Protein AF-A0A6B3CJ50-F1 (afdb_monomer_lite)

Secondary structure (DSSP, 8-state):
-HHHHIIIII-----SHHHHHHHH--TTEEEEE-TTT--EEEEE--TTTTT--PPP----------TTHHHHHHHHHHHHHHHHT-SSGGGS-GGGHHHHHHHTTT-HHHHHHHHHHHHHHHHHHHHHHHHHHT-

pLDDT: mean 89.2, std 13.9, range [42.09, 98.56]

Radius of gyration: 17.47 Å; chains: 1; bounding box: 35×37×43 Å

Structure (mmCIF, N/CA/C/O backbone):
data_AF-A0A6B3CJ50-F1
#
_entry.id   AF-A0A6B3CJ50-F1
#
loop_
_atom_site.group_PDB
_atom_site.id
_atom_site.type_symbol
_atom_site.label_atom_id
_atom_site.label_alt_id
_atom_site.label_comp_id
_atom_site.label_asym_id
_atom_site.label_entity_id
_atom_site.label_seq_id
_atom_site.pdbx_PDB_ins_code
_atom_site.Cartn_x
_atom_site.Cartn_y
_atom_site.Cartn_z
_atom_site.occupancy
_atom_site.B_iso_or_equiv
_atom_site.auth_seq_id
_atom_site.auth_comp_id
_atom_site.auth_asym_id
_atom_site.auth_atom_id
_atom_site.pdbx_PDB_model_num
ATOM 1 N N . LEU A 1 1 ? -3.640 19.495 0.919 1.00 60.28 1 LEU A N 1
ATOM 2 C CA . LEU A 1 1 ? -2.731 20.599 1.329 1.00 60.28 1 LEU A CA 1
ATOM 3 C C . LEU A 1 1 ? -1.528 20.067 2.115 1.00 60.28 1 LEU A C 1
ATOM 5 O O . LEU A 1 1 ? -0.405 20.388 1.754 1.00 60.28 1 LEU A O 1
ATOM 9 N N . CYS A 1 2 ? -1.754 19.216 3.121 1.00 61.72 2 CYS A N 1
ATOM 10 C CA . CYS A 1 2 ? -0.709 18.675 4.000 1.00 61.72 2 CYS A CA 1
ATOM 11 C C . CYS A 1 2 ? 0.337 17.809 3.270 1.00 61.72 2 CYS A C 1
ATOM 13 O O . CYS A 1 2 ? 1.522 18.081 3.401 1.00 61.72 2 CYS A O 1
ATOM 15 N N . GLN A 1 3 ? -0.076 16.889 2.386 1.00 63.09 3 GLN A N 1
ATOM 16 C CA . GLN A 1 3 ? 0.863 16.103 1.563 1.00 63.09 3 GLN A CA 1
ATOM 17 C C . GLN A 1 3 ? 1.773 16.990 0.693 1.00 63.09 3 GLN A C 1
ATOM 19 O O . GLN A 1 3 ? 2.967 16.748 0.539 1.00 63.09 3 GLN A O 1
ATOM 24 N N . ARG A 1 4 ? 1.211 18.053 0.108 1.00 56.47 4 ARG A N 1
ATOM 25 C CA . ARG A 1 4 ? 1.985 19.010 -0.688 1.00 56.47 4 ARG A CA 1
ATOM 26 C C . ARG A 1 4 ? 2.950 19.811 0.186 1.00 56.47 4 ARG A C 1
ATOM 28 O O . ARG A 1 4 ? 4.040 20.117 -0.276 1.00 56.47 4 ARG A O 1
ATOM 35 N N . ALA A 1 5 ? 2.572 20.143 1.420 1.00 48.88 5 ALA A N 1
ATOM 36 C CA . ALA A 1 5 ? 3.474 20.803 2.356 1.00 48.88 5 ALA A CA 1
ATOM 37 C C . ALA A 1 5 ? 4.680 19.908 2.688 1.00 48.88 5 ALA A C 1
ATOM 39 O O . ALA A 1 5 ? 5.813 20.373 2.653 1.00 48.88 5 ALA A O 1
ATOM 40 N N . GLU A 1 6 ? 4.460 18.616 2.902 1.00 60.69 6 GLU A N 1
ATOM 41 C CA . GLU A 1 6 ? 5.526 17.661 3.216 1.00 60.69 6 GLU A CA 1
ATOM 42 C C . GLU A 1 6 ? 6.462 17.415 2.021 1.00 60.69 6 GLU A C 1
ATOM 44 O O . GLU A 1 6 ? 7.681 17.542 2.138 1.00 60.69 6 GLU A O 1
ATOM 49 N N . ASN A 1 7 ? 5.894 17.230 0.828 1.00 58.88 7 ASN A N 1
ATOM 50 C CA . ASN A 1 7 ? 6.676 17.066 -0.397 1.00 58.88 7 ASN A CA 1
ATOM 51 C C . ASN A 1 7 ? 7.467 18.329 -0.794 1.00 58.88 7 ASN A C 1
ATOM 53 O O . ASN A 1 7 ? 8.593 18.218 -1.267 1.00 58.88 7 ASN A O 1
ATOM 57 N N . VAL A 1 8 ? 6.889 19.528 -0.641 1.00 53.62 8 VAL A N 1
ATOM 58 C CA . VAL A 1 8 ? 7.462 20.775 -1.193 1.00 53.62 8 VAL A CA 1
ATOM 59 C C . VAL A 1 8 ? 8.271 21.570 -0.169 1.00 53.62 8 VAL A C 1
ATOM 61 O O . VAL A 1 8 ? 9.263 22.186 -0.541 1.00 53.62 8 VAL A O 1
ATOM 64 N N . TYR A 1 9 ? 7.859 21.586 1.101 1.00 42.09 9 TYR A N 1
ATOM 65 C CA . TYR A 1 9 ? 8.524 22.378 2.143 1.00 42.09 9 TYR A CA 1
ATOM 66 C C . TYR A 1 9 ? 9.444 21.542 3.034 1.00 42.09 9 TYR A C 1
ATOM 68 O O . TYR A 1 9 ? 10.477 22.051 3.455 1.00 42.09 9 TYR A O 1
ATOM 76 N N . VAL A 1 10 ? 9.090 20.283 3.316 1.00 58.50 10 VAL A N 1
ATOM 77 C CA . VAL A 1 10 ? 9.940 19.371 4.108 1.00 58.50 10 VAL A CA 1
ATOM 78 C C . VAL A 1 10 ? 10.902 18.592 3.203 1.00 58.50 10 VAL A C 1
ATOM 80 O O . VAL A 1 10 ? 11.973 18.194 3.648 1.00 58.50 10 VAL A O 1
ATOM 83 N N . GLY A 1 11 ? 10.557 18.417 1.922 1.00 56.72 11 GLY A N 1
ATOM 84 C CA . GLY A 1 11 ? 11.383 17.704 0.944 1.00 56.72 11 GLY A CA 1
ATOM 85 C C . GLY A 1 11 ? 11.314 16.179 1.074 1.00 56.72 11 GLY A C 1
ATOM 86 O O . GLY A 1 11 ? 12.114 15.478 0.459 1.00 56.72 11 GLY A O 1
ATOM 87 N N . ALA A 1 12 ? 10.365 15.653 1.855 1.00 58.66 12 ALA A N 1
ATOM 88 C CA . ALA A 1 12 ? 10.161 14.220 2.023 1.00 58.66 12 ALA A CA 1
ATOM 89 C C . ALA A 1 12 ? 9.117 13.722 1.003 1.00 58.66 12 ALA A C 1
ATOM 91 O O . ALA A 1 12 ? 7.981 14.198 1.046 1.00 58.66 12 ALA A O 1
ATOM 92 N N . PRO A 1 13 ? 9.458 12.783 0.096 1.00 63.09 13 PRO A N 1
ATOM 93 C CA . PRO A 1 13 ? 8.582 12.333 -0.992 1.00 63.09 13 PRO A CA 1
ATOM 94 C C . PRO A 1 13 ? 7.417 11.417 -0.536 1.00 63.09 13 PRO A C 1
ATOM 96 O O . PRO A 1 13 ? 7.221 10.333 -1.085 1.00 63.09 13 PRO A O 1
ATOM 99 N N . VAL A 1 14 ? 6.651 11.812 0.481 1.00 73.62 14 VAL A N 1
ATOM 100 C CA . VAL A 1 14 ? 5.639 10.977 1.149 1.00 73.62 14 VAL A CA 1
ATOM 101 C C . VAL A 1 14 ? 4.360 10.756 0.329 1.00 73.62 14 VAL A C 1
ATOM 103 O O . VAL A 1 14 ? 3.955 11.573 -0.510 1.00 73.62 14 VAL A O 1
ATOM 106 N N . GLY A 1 15 ? 3.692 9.636 0.622 1.00 80.50 15 GLY A N 1
ATOM 107 C CA . GLY A 1 15 ? 2.329 9.341 0.174 1.00 80.50 15 GLY A CA 1
ATOM 108 C C . GLY A 1 15 ? 1.260 10.195 0.873 1.00 80.50 15 GLY A C 1
ATOM 109 O O . GLY A 1 15 ? 1.576 11.125 1.607 1.00 80.50 15 GLY A O 1
ATOM 110 N N . ILE A 1 16 ? -0.015 9.891 0.605 1.00 87.88 16 ILE A N 1
ATOM 111 C CA . ILE A 1 16 ? -1.190 10.623 1.128 1.00 87.88 16 ILE A CA 1
ATOM 112 C C . ILE A 1 16 ? -1.790 9.989 2.402 1.00 87.88 16 ILE A C 1
ATOM 114 O O . ILE A 1 16 ? -2.688 10.553 3.022 1.00 87.88 16 ILE A O 1
ATOM 118 N N . MET A 1 17 ? -1.315 8.795 2.770 1.00 90.25 17 MET A N 1
ATOM 119 C CA . MET A 1 17 ? -1.922 7.943 3.796 1.00 90.25 17 MET A CA 1
ATOM 120 C C . MET A 1 17 ? -2.011 8.634 5.158 1.00 90.25 17 MET A C 1
ATOM 122 O O . MET A 1 17 ? -3.106 8.753 5.697 1.00 90.25 17 MET A O 1
ATOM 126 N N . ASP A 1 18 ? -0.893 9.133 5.686 1.00 88.75 18 ASP A N 1
ATOM 127 C CA . ASP A 1 18 ? -0.825 9.678 7.048 1.00 88.75 18 ASP A CA 1
ATOM 128 C C . ASP A 1 18 ? -1.749 10.885 7.226 1.00 88.75 18 ASP A C 1
ATOM 130 O O . ASP A 1 18 ? -2.451 11.016 8.232 1.00 88.75 18 ASP A O 1
ATOM 134 N N . GLN A 1 19 ? -1.794 11.763 6.220 1.00 88.75 19 GLN A N 1
ATOM 135 C CA . GLN A 1 19 ? -2.622 12.961 6.282 1.00 88.75 19 GLN A CA 1
ATOM 136 C C . GLN A 1 19 ? -4.110 12.618 6.136 1.00 88.75 19 GLN A C 1
ATOM 138 O O . GLN A 1 19 ? -4.934 13.254 6.790 1.00 88.75 19 GLN A O 1
ATOM 143 N N . THR A 1 20 ? -4.456 11.615 5.322 1.00 91.94 20 THR A N 1
ATOM 144 C CA . THR A 1 20 ? -5.837 11.127 5.204 1.00 91.94 20 THR A CA 1
ATOM 145 C C . THR A 1 20 ? -6.284 10.405 6.472 1.00 91.94 20 THR A C 1
ATOM 147 O O . THR A 1 20 ? -7.334 10.738 7.011 1.00 91.94 20 THR A O 1
ATOM 150 N N . ALA A 1 21 ? -5.477 9.493 7.018 1.00 92.25 21 ALA A N 1
ATOM 151 C CA . ALA A 1 21 ? -5.798 8.782 8.255 1.00 92.25 21 ALA A CA 1
ATOM 152 C C . ALA A 1 21 ? -6.015 9.754 9.427 1.00 92.25 21 ALA A C 1
ATOM 154 O O . ALA A 1 21 ? -7.016 9.672 10.134 1.00 92.25 21 ALA A O 1
ATOM 155 N N . SER A 1 22 ? -5.136 10.749 9.585 1.00 92.50 22 SER A N 1
ATOM 156 C CA . SER A 1 22 ? -5.280 11.756 10.643 1.00 92.50 22 SER A CA 1
ATOM 157 C C . SER A 1 22 ? -6.547 12.610 10.518 1.00 92.50 22 SER A C 1
ATOM 159 O O . SER A 1 22 ? -6.991 13.155 11.528 1.00 92.50 22 SER A O 1
ATOM 161 N N . ALA A 1 23 ? -7.078 12.800 9.309 1.00 93.25 23 ALA A N 1
ATOM 162 C CA . ALA A 1 23 ? -8.217 13.680 9.061 1.00 93.25 23 ALA A CA 1
ATOM 163 C C . ALA A 1 23 ? -9.556 12.934 8.970 1.00 93.25 23 ALA A C 1
ATOM 165 O O . ALA A 1 23 ? -10.597 13.543 9.210 1.00 93.25 23 ALA A O 1
ATOM 166 N N . CYS A 1 24 ? -9.530 11.655 8.590 1.00 95.19 24 CYS A N 1
ATOM 167 C CA . CYS A 1 24 ? -10.715 10.924 8.149 1.00 95.19 24 CYS A CA 1
ATOM 168 C C . CYS A 1 24 ? -11.005 9.649 8.953 1.00 95.19 24 CYS A C 1
ATOM 170 O O . CYS A 1 24 ? -12.077 9.087 8.764 1.00 95.19 24 CYS A O 1
ATOM 172 N N . CYS A 1 25 ? -10.111 9.165 9.823 1.00 96.25 25 CYS A N 1
ATOM 173 C CA . CYS A 1 25 ? -10.405 7.972 10.627 1.00 96.25 25 CYS A CA 1
ATOM 174 C C . CYS A 1 25 ? -11.547 8.208 11.628 1.00 96.25 25 CYS A C 1
ATOM 176 O O . CYS A 1 25 ? -11.631 9.262 12.263 1.00 96.25 25 CYS A O 1
ATOM 178 N N . GLU A 1 26 ? -12.375 7.181 11.810 1.00 96.31 26 GLU A N 1
ATOM 179 C CA . GLU A 1 26 ? -13.451 7.142 12.801 1.00 96.31 26 GLU A CA 1
ATOM 180 C C . GLU A 1 26 ? -13.095 6.203 13.963 1.00 96.31 26 GLU A C 1
ATOM 182 O O . GLU A 1 26 ? -12.352 5.233 13.806 1.00 96.31 26 GLU A O 1
ATOM 187 N N . GLU A 1 27 ? -13.617 6.494 15.157 1.00 94.44 27 GLU A N 1
ATOM 188 C CA . GLU A 1 27 ? -13.421 5.631 16.325 1.00 94.44 27 GLU A CA 1
ATOM 189 C C . GLU A 1 27 ? -13.981 4.224 16.058 1.00 94.44 27 GLU A C 1
ATOM 191 O O . GLU A 1 27 ? -15.046 4.072 15.460 1.00 94.44 27 GLU A O 1
ATOM 196 N N . GLY A 1 28 ? -13.248 3.188 16.480 1.00 93.50 28 GLY A N 1
ATOM 197 C CA . GLY A 1 28 ? -13.641 1.789 16.277 1.00 93.50 28 GLY A CA 1
ATOM 198 C C . GLY A 1 28 ? -13.501 1.278 14.839 1.00 93.50 28 GLY A C 1
ATOM 199 O O . GLY A 1 28 ? -13.995 0.191 14.550 1.00 93.50 28 GLY A O 1
ATOM 200 N N . HIS A 1 29 ? -12.844 2.027 13.943 1.00 95.94 29 HIS A N 1
ATOM 201 C CA . HIS A 1 29 ? -12.673 1.652 12.539 1.00 95.94 29 HIS A CA 1
ATOM 202 C C . HIS A 1 29 ? -11.210 1.725 12.084 1.00 95.94 29 HIS A C 1
ATOM 204 O O . HIS A 1 29 ? -10.419 2.548 12.549 1.00 95.94 29 HIS A O 1
ATOM 210 N N . ALA A 1 30 ? -10.866 0.869 11.124 1.00 96.06 30 ALA A N 1
ATOM 211 C CA . ALA A 1 30 ? -9.699 1.022 10.271 1.00 96.06 30 ALA A CA 1
ATOM 212 C C . ALA A 1 30 ? -10.119 1.709 8.964 1.00 96.06 30 ALA A C 1
ATOM 214 O O . ALA A 1 30 ? -11.170 1.404 8.403 1.00 96.06 30 ALA A O 1
ATOM 215 N N . LEU A 1 31 ? -9.292 2.621 8.454 1.00 97.19 31 LEU A N 1
ATOM 216 C CA . LEU A 1 31 ? -9.565 3.307 7.194 1.00 97.19 31 LEU A CA 1
ATOM 217 C C . LEU A 1 31 ? -8.917 2.559 6.026 1.00 97.19 31 LEU A C 1
ATOM 219 O O . LEU A 1 31 ? -7.692 2.529 5.911 1.00 97.19 31 LEU A O 1
ATOM 223 N N . PHE A 1 32 ? -9.735 2.015 5.126 1.00 97.56 32 PHE A N 1
ATOM 224 C CA . PHE A 1 32 ? -9.272 1.598 3.807 1.00 97.56 32 PHE A CA 1
ATOM 225 C C . PHE A 1 32 ? -9.237 2.813 2.877 1.00 97.56 32 PHE A C 1
ATOM 227 O O . PHE A 1 32 ? -10.242 3.510 2.716 1.00 97.56 32 PHE A O 1
ATOM 234 N N . LEU A 1 33 ? -8.080 3.053 2.262 1.00 96.62 33 LEU A N 1
ATOM 235 C CA . LEU A 1 33 ? -7.840 4.156 1.338 1.00 96.62 33 LEU A CA 1
ATOM 236 C C . LEU A 1 33 ? -7.317 3.612 0.012 1.00 96.62 33 LEU A C 1
ATOM 238 O O . LEU A 1 33 ? -6.186 3.129 -0.066 1.00 96.62 33 LEU A O 1
ATOM 242 N N . ASP A 1 34 ? -8.102 3.781 -1.045 1.00 94.88 34 ASP A N 1
ATOM 243 C CA . ASP A 1 34 ? -7.619 3.560 -2.398 1.00 94.88 34 ASP A CA 1
ATOM 244 C C . ASP A 1 34 ? -6.774 4.768 -2.827 1.00 94.88 34 ASP A C 1
ATOM 246 O O . ASP A 1 34 ? -7.269 5.875 -3.019 1.00 94.88 34 ASP A O 1
ATOM 250 N N . THR A 1 35 ? -5.465 4.581 -2.976 1.00 92.19 35 THR A N 1
ATOM 251 C CA . THR A 1 35 ? -4.553 5.691 -3.304 1.00 92.19 35 THR A CA 1
ATOM 252 C C . THR A 1 35 ? -4.565 6.103 -4.780 1.00 92.19 35 THR A C 1
ATOM 254 O O . THR A 1 35 ? -3.939 7.107 -5.126 1.00 92.19 35 THR A O 1
ATOM 257 N N . ARG A 1 36 ? -5.277 5.372 -5.650 1.00 90.38 36 ARG A N 1
ATOM 258 C CA . ARG A 1 36 ? -5.437 5.707 -7.072 1.00 90.38 36 ARG A CA 1
ATOM 259 C C . ARG A 1 36 ? -6.516 6.759 -7.276 1.00 90.38 36 ARG A C 1
ATOM 261 O O . ARG A 1 36 ? -6.272 7.734 -7.983 1.00 90.38 36 ARG A O 1
ATOM 268 N N . ASP A 1 37 ? -7.688 6.558 -6.684 1.00 92.75 37 ASP A N 1
ATOM 269 C CA . ASP A 1 37 ? -8.848 7.446 -6.848 1.00 92.75 37 ASP A CA 1
ATOM 270 C C . ASP A 1 37 ? -9.230 8.214 -5.574 1.00 92.75 37 ASP A C 1
ATOM 272 O O . ASP A 1 37 ? -10.092 9.092 -5.615 1.00 92.75 37 ASP A O 1
ATOM 276 N N 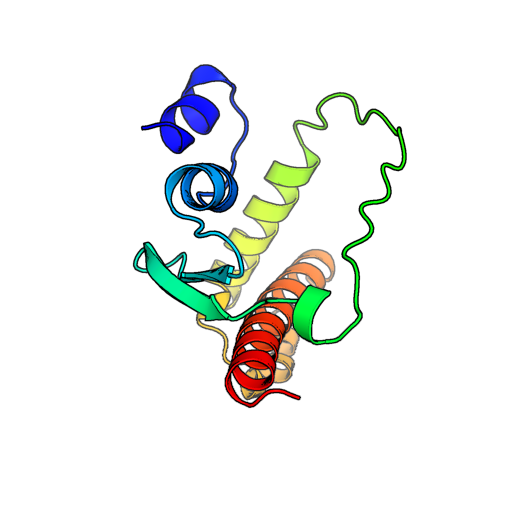. LEU A 1 38 ? -8.528 7.946 -4.468 1.00 92.69 38 LEU A N 1
ATOM 277 C CA . LEU A 1 38 ? -8.731 8.538 -3.144 1.00 92.69 38 LEU A CA 1
ATOM 278 C C . LEU A 1 38 ? -10.070 8.167 -2.496 1.00 92.69 38 LEU A C 1
ATOM 280 O O . LEU A 1 38 ? -10.491 8.835 -1.542 1.00 92.69 38 LEU A O 1
ATOM 284 N N . SER A 1 39 ? -10.729 7.111 -2.982 1.00 95.19 39 SER A N 1
ATOM 285 C CA . SER A 1 39 ? -11.915 6.551 -2.345 1.00 95.19 39 SER A CA 1
ATOM 286 C C . SER A 1 39 ? -11.578 5.959 -0.975 1.00 95.19 39 SER A C 1
ATOM 288 O O . SER A 1 39 ? -10.464 5.501 -0.707 1.00 95.19 39 SER A O 1
ATOM 290 N N . GLN A 1 40 ? -12.547 6.041 -0.067 1.00 96.50 40 GLN A N 1
ATOM 291 C CA . GLN A 1 40 ? -12.368 5.756 1.353 1.00 96.50 40 GLN A CA 1
ATOM 292 C C . GLN A 1 40 ? -13.505 4.880 1.858 1.00 96.50 40 GLN A C 1
ATOM 294 O O . GLN A 1 40 ? -14.666 5.098 1.502 1.00 96.50 40 GLN A O 1
ATOM 299 N N . ARG A 1 41 ? -13.175 3.915 2.717 1.00 96.75 41 ARG A N 1
ATOM 300 C CA . ARG A 1 41 ? -14.148 3.080 3.428 1.00 96.75 41 ARG A CA 1
ATOM 301 C C . ARG A 1 41 ? -13.715 2.904 4.878 1.00 96.75 41 ARG A C 1
ATOM 303 O O . ARG A 1 41 ? -12.561 2.570 5.136 1.00 96.75 41 ARG A O 1
ATOM 310 N N . GLN A 1 42 ? -14.649 3.103 5.805 1.00 97.12 42 GLN A N 1
ATOM 311 C CA . GLN A 1 42 ? -14.453 2.748 7.209 1.00 97.12 42 GLN A CA 1
ATOM 312 C C . GLN A 1 42 ? -14.753 1.260 7.376 1.00 97.12 42 GLN A C 1
ATOM 314 O O . GLN A 1 42 ? -15.863 0.817 7.083 1.00 97.12 42 GLN A O 1
ATOM 319 N N . ILE A 1 43 ? -13.767 0.496 7.829 1.00 97.00 43 ILE A N 1
ATOM 320 C CA . ILE A 1 43 ? -13.885 -0.938 8.086 1.00 97.00 43 ILE A CA 1
ATOM 321 C C . ILE A 1 43 ? -13.995 -1.131 9.601 1.00 97.00 43 ILE A C 1
ATOM 323 O O . ILE A 1 43 ? -13.106 -0.659 10.314 1.00 97.00 43 ILE A O 1
ATOM 327 N N . PRO A 1 44 ? -15.054 -1.780 10.121 1.00 94.62 44 PRO A N 1
ATOM 328 C CA . PRO A 1 44 ? -15.179 -2.047 11.551 1.00 94.62 44 PRO A CA 1
ATOM 329 C C . PRO A 1 44 ? -13.932 -2.745 12.104 1.00 94.62 44 PRO A C 1
ATOM 331 O O . PRO A 1 44 ? -13.445 -3.722 11.540 1.00 94.62 44 PRO A O 1
ATOM 334 N N . PHE A 1 45 ? -13.395 -2.215 13.200 1.00 94.62 45 PHE A N 1
ATOM 335 C CA . PHE A 1 45 ? -12.159 -2.689 13.817 1.00 94.62 45 PHE A CA 1
ATOM 336 C C . PHE A 1 45 ? -12.193 -2.469 15.338 1.00 94.62 45 PHE A C 1
ATOM 338 O O . PHE A 1 45 ? -11.313 -1.837 15.930 1.00 94.62 45 PHE A O 1
ATOM 345 N N . ASP A 1 46 ? -13.240 -2.981 15.989 1.00 92.19 46 ASP A N 1
ATOM 346 C CA . ASP A 1 46 ? -13.388 -2.923 17.445 1.00 92.19 46 ASP A CA 1
ATOM 347 C C . ASP A 1 46 ? -12.702 -4.118 18.119 1.00 92.19 46 ASP A C 1
ATOM 349 O O . ASP A 1 46 ? -13.317 -5.107 18.517 1.00 92.19 46 ASP A O 1
ATOM 353 N N . LEU A 1 47 ? -11.385 -4.004 18.284 1.00 92.38 47 LEU A N 1
ATOM 354 C CA . LEU A 1 47 ? -10.596 -5.011 18.992 1.00 92.38 47 LEU A CA 1
ATOM 355 C C . LEU A 1 47 ? -11.082 -5.240 20.429 1.00 92.38 47 LEU A C 1
ATOM 357 O O . LEU A 1 47 ? -10.916 -6.337 20.955 1.00 92.38 47 LEU A O 1
ATOM 361 N N . ALA A 1 48 ? -11.643 -4.225 21.093 1.00 92.44 48 ALA A N 1
ATOM 362 C CA . ALA A 1 48 ? -12.057 -4.357 22.484 1.00 92.44 48 ALA A CA 1
ATOM 363 C C . ALA A 1 48 ? -13.301 -5.244 22.622 1.00 92.44 48 ALA A C 1
ATOM 365 O O . ALA A 1 48 ? -13.363 -6.018 23.582 1.00 92.44 48 ALA A O 1
ATOM 366 N N . ALA A 1 49 ? -14.237 -5.167 21.669 1.00 91.81 49 ALA A N 1
ATOM 367 C CA . ALA A 1 49 ? -15.387 -6.068 21.585 1.00 91.81 49 ALA A CA 1
ATOM 368 C C . ALA A 1 49 ? -14.959 -7.540 21.452 1.00 91.81 49 ALA A C 1
ATOM 370 O O . ALA A 1 49 ? -15.549 -8.406 22.094 1.00 91.81 49 ALA A O 1
ATOM 371 N N . GLU A 1 50 ? -13.861 -7.797 20.737 1.00 90.75 50 GLU A N 1
ATOM 372 C CA . GLU A 1 50 ? -13.277 -9.135 20.554 1.00 90.75 50 GLU A CA 1
ATOM 373 C C . GLU A 1 50 ? -12.314 -9.557 21.684 1.00 90.75 50 GLU A C 1
ATOM 375 O O . GLU A 1 50 ? -11.605 -10.561 21.592 1.00 90.75 50 GLU A O 1
ATOM 380 N N . GLY A 1 51 ? -12.233 -8.788 22.777 1.00 94.94 51 GLY A N 1
ATOM 381 C CA . GLY A 1 51 ? -11.317 -9.079 23.888 1.00 94.94 51 GLY A CA 1
ATOM 382 C C . GLY A 1 51 ? -9.832 -8.902 23.539 1.00 94.94 51 GLY A C 1
ATOM 383 O O . GLY A 1 51 ? -8.959 -9.379 24.268 1.00 94.94 51 GLY A O 1
ATOM 384 N N . MET A 1 52 ? -9.535 -8.197 22.448 1.00 94.31 52 MET A N 1
ATOM 385 C CA . MET A 1 52 ? -8.198 -7.915 21.936 1.00 94.31 52 MET A CA 1
ATOM 386 C C . MET A 1 52 ? -7.729 -6.486 22.271 1.00 94.31 52 MET A C 1
ATOM 388 O O . MET A 1 52 ? -8.459 -5.623 22.777 1.00 94.31 52 MET A O 1
ATOM 392 N N . ARG A 1 53 ? -6.437 -6.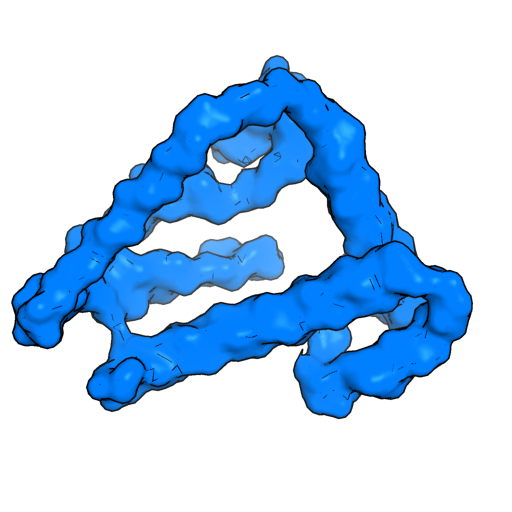236 22.032 1.00 95.00 53 ARG A N 1
ATOM 393 C CA . ARG A 1 53 ? -5.763 -4.946 22.242 1.00 95.00 53 ARG A CA 1
ATOM 394 C C . ARG A 1 53 ? -4.729 -4.732 21.140 1.00 95.00 53 ARG A C 1
ATOM 396 O O . ARG A 1 53 ? -3.988 -5.657 20.818 1.00 95.00 53 ARG A O 1
ATOM 403 N N . LEU A 1 54 ? -4.616 -3.504 20.634 1.00 93.81 54 LEU A N 1
ATOM 404 C CA . LEU A 1 54 ? -3.524 -3.118 19.740 1.00 93.81 54 LEU A CA 1
ATOM 405 C C . LEU A 1 54 ? -2.294 -2.720 20.564 1.00 93.81 54 LEU A C 1
ATOM 407 O O . LEU A 1 54 ? -2.347 -1.774 21.351 1.00 93.81 54 LEU A O 1
ATOM 411 N N . LEU A 1 55 ? -1.184 -3.432 20.375 1.00 96.31 55 LEU A N 1
ATOM 412 C CA . LEU A 1 55 ? 0.102 -3.097 20.983 1.00 96.31 55 LEU A CA 1
ATOM 413 C C . LEU A 1 55 ? 1.009 -2.433 19.944 1.00 96.31 55 LEU A C 1
ATOM 415 O O . LEU A 1 55 ? 1.396 -3.062 18.963 1.00 96.31 55 LEU A O 1
ATOM 419 N N . VAL A 1 56 ? 1.400 -1.186 20.199 1.00 95.56 56 VAL A N 1
ATOM 420 C CA . VAL A 1 56 ? 2.405 -0.474 19.399 1.00 95.56 56 VAL A CA 1
ATOM 421 C C . VAL A 1 56 ? 3.760 -0.578 20.097 1.00 95.56 56 VAL A C 1
ATOM 423 O O . VAL A 1 56 ? 3.901 -0.166 21.249 1.00 95.56 56 VAL A O 1
ATOM 426 N N . VAL A 1 57 ? 4.761 -1.128 19.405 1.00 95.88 57 VAL A N 1
ATOM 427 C CA . VAL A 1 57 ? 6.128 -1.291 19.928 1.00 95.88 57 VAL A CA 1
ATOM 428 C C . VAL A 1 57 ? 7.072 -0.322 19.218 1.00 95.88 57 VAL A C 1
ATOM 430 O O . VAL A 1 57 ? 7.410 -0.512 18.054 1.00 95.88 57 VAL A O 1
ATOM 433 N N . ASP A 1 58 ? 7.525 0.710 19.933 1.00 93.88 58 ASP A N 1
ATOM 434 C CA . ASP A 1 58 ? 8.528 1.661 19.442 1.00 93.88 58 ASP A CA 1
ATOM 435 C C . ASP A 1 58 ? 9.949 1.103 19.638 1.00 93.88 58 ASP A C 1
ATOM 437 O O . ASP A 1 58 ? 10.409 0.910 20.767 1.00 93.88 58 ASP A O 1
ATOM 441 N N . THR A 1 59 ? 10.659 0.867 18.530 1.00 91.69 59 THR A N 1
ATOM 442 C CA . THR A 1 59 ? 12.046 0.364 18.533 1.00 91.69 59 THR A CA 1
ATOM 443 C C . THR A 1 59 ? 13.056 1.373 19.088 1.00 91.69 59 THR A C 1
ATOM 445 O O . THR A 1 59 ? 14.183 0.993 19.406 1.00 91.69 59 THR A O 1
ATOM 448 N N . ARG A 1 60 ? 12.680 2.657 19.207 1.00 90.00 60 ARG A N 1
ATOM 449 C CA . ARG A 1 60 ? 13.519 3.793 19.632 1.00 90.00 60 ARG A CA 1
ATOM 450 C C . ARG A 1 60 ? 14.762 4.038 18.770 1.00 90.00 60 ARG A C 1
ATOM 452 O O . ARG A 1 60 ? 15.601 4.869 19.130 1.00 90.00 60 ARG A O 1
ATOM 459 N N . VAL A 1 61 ? 14.895 3.355 17.632 1.00 86.19 61 VAL A N 1
ATOM 460 C CA . VAL A 1 61 ? 15.974 3.596 16.673 1.00 86.19 61 VAL A CA 1
ATOM 461 C C . VAL A 1 61 ? 15.669 4.888 15.924 1.00 86.19 61 VAL A C 1
ATOM 463 O O . VAL A 1 61 ? 14.695 4.987 15.184 1.00 86.19 61 VAL A O 1
ATOM 466 N N . LYS A 1 62 ? 16.519 5.900 16.107 1.00 72.94 62 LYS A N 1
ATOM 467 C CA . LYS A 1 62 ? 16.431 7.151 15.351 1.00 72.94 62 LYS A CA 1
ATOM 468 C C . LYS A 1 62 ? 17.224 7.007 14.062 1.00 72.94 62 LYS A C 1
ATOM 470 O O . LYS A 1 62 ? 18.437 7.200 14.052 1.00 72.94 62 LYS A O 1
ATOM 475 N N . HIS A 1 63 ? 16.540 6.679 12.975 1.00 63.38 63 HIS A N 1
ATOM 476 C CA . HIS A 1 63 ? 17.113 6.849 11.647 1.00 63.38 63 HIS A CA 1
ATOM 477 C C . HIS A 1 63 ? 17.230 8.357 11.389 1.00 63.38 63 HIS A C 1
ATOM 479 O O . HIS A 1 63 ? 16.221 9.044 11.254 1.00 63.38 63 HIS A O 1
ATOM 485 N N . SER A 1 64 ? 18.451 8.902 11.378 1.00 54.94 64 SER A N 1
ATOM 486 C CA . SER A 1 64 ? 18.683 10.248 10.846 1.00 54.94 64 SER A CA 1
ATOM 487 C C . SER A 1 64 ? 18.162 10.251 9.416 1.00 54.94 64 SER A C 1
ATOM 489 O O . SER A 1 64 ? 18.656 9.432 8.643 1.00 54.94 64 SER A O 1
ATOM 491 N N . HIS A 1 65 ? 17.157 11.083 9.114 1.00 51.34 65 HIS A N 1
ATOM 492 C CA . HIS A 1 65 ? 16.501 11.227 7.810 1.00 51.34 65 HIS A CA 1
ATOM 493 C C . HIS A 1 65 ? 17.360 10.696 6.660 1.00 51.34 65 HIS A C 1
ATOM 495 O O . HIS A 1 65 ? 18.258 11.358 6.146 1.00 51.34 65 HIS A O 1
ATOM 501 N N . SER A 1 66 ? 17.124 9.430 6.323 1.00 49.25 66 SER A N 1
ATOM 502 C CA . SER A 1 66 ? 17.783 8.719 5.243 1.00 49.25 66 SER A CA 1
ATOM 503 C C . SER A 1 66 ? 17.158 9.215 3.946 1.00 49.25 66 SER A C 1
ATOM 505 O O . SER A 1 66 ? 16.328 8.528 3.354 1.00 49.25 66 SER A O 1
ATOM 507 N N . GLU A 1 67 ? 17.507 10.437 3.546 1.00 56.78 67 GLU A N 1
ATOM 508 C CA . GLU A 1 67 ? 16.919 11.151 2.402 1.00 56.78 67 GLU A CA 1
ATOM 509 C C . GLU A 1 67 ? 17.018 10.354 1.086 1.00 56.78 67 GLU A C 1
ATOM 511 O O . GLU A 1 67 ? 16.267 10.600 0.149 1.00 56.78 67 GLU A O 1
ATOM 516 N N . GLY A 1 68 ? 17.886 9.337 1.022 1.00 69.06 68 GLY A N 1
ATOM 517 C CA . GLY A 1 68 ? 18.067 8.504 -0.165 1.00 69.06 68 GLY A CA 1
ATOM 518 C C . GLY A 1 68 ? 17.204 7.242 -0.249 1.00 69.06 68 GLY A C 1
ATOM 519 O O . GLY A 1 68 ? 16.776 6.887 -1.342 1.00 69.06 68 GLY A O 1
ATOM 520 N N . GLU A 1 69 ? 16.950 6.525 0.850 1.00 80.19 69 GLU A N 1
ATOM 521 C CA . GLU A 1 69 ? 16.422 5.147 0.757 1.00 80.19 69 GLU A CA 1
ATOM 522 C C . GLU A 1 69 ? 14.965 5.101 0.300 1.00 80.19 69 GLU A C 1
ATOM 524 O O . GLU A 1 69 ? 14.600 4.283 -0.545 1.00 80.19 69 GLU A O 1
ATOM 529 N N . TYR A 1 70 ? 14.137 6.022 0.792 1.00 80.75 70 TYR A N 1
ATOM 530 C CA . TYR A 1 70 ? 12.764 6.134 0.311 1.00 80.75 70 TYR A CA 1
ATOM 531 C C . TYR A 1 70 ? 12.739 6.538 -1.172 1.00 80.75 70 TYR A C 1
ATOM 533 O O . TYR A 1 70 ? 12.032 5.925 -1.971 1.00 80.75 70 TYR A O 1
ATOM 541 N N . GLY A 1 71 ? 13.545 7.535 -1.560 1.00 83.44 71 GLY A N 1
ATOM 542 C CA . GLY A 1 71 ? 13.652 7.981 -2.952 1.00 83.44 71 GLY A CA 1
ATOM 543 C C . GLY A 1 71 ? 14.094 6.859 -3.895 1.00 83.44 71 GLY A C 1
ATOM 544 O O . GLY A 1 71 ? 13.494 6.677 -4.952 1.00 83.44 71 GLY A O 1
ATOM 545 N N . LYS A 1 72 ? 15.072 6.042 -3.481 1.00 88.25 72 LYS A N 1
ATOM 546 C CA . LYS A 1 72 ? 15.517 4.851 -4.223 1.00 88.25 72 LYS A CA 1
ATOM 547 C C . LYS A 1 72 ? 14.401 3.828 -4.399 1.00 88.25 72 LYS A C 1
ATOM 549 O O . LYS A 1 72 ? 14.229 3.320 -5.501 1.00 88.25 72 LYS A O 1
ATOM 554 N N . ARG A 1 73 ? 13.626 3.540 -3.346 1.00 91.69 73 ARG A N 1
ATOM 555 C CA . ARG A 1 73 ? 12.482 2.616 -3.440 1.00 91.69 73 ARG A CA 1
ATOM 556 C C . ARG A 1 73 ? 11.446 3.124 -4.431 1.00 91.69 73 ARG A C 1
ATOM 558 O O . ARG A 1 73 ? 11.034 2.372 -5.304 1.00 91.69 73 ARG A O 1
ATOM 565 N N . ARG A 1 74 ? 11.086 4.407 -4.344 1.00 90.94 74 ARG A N 1
ATOM 566 C CA . ARG A 1 74 ? 10.151 5.034 -5.282 1.00 90.94 74 ARG A CA 1
ATOM 567 C C . ARG A 1 74 ? 10.649 4.937 -6.725 1.00 90.94 74 ARG A C 1
ATOM 569 O O . ARG A 1 74 ? 9.920 4.438 -7.574 1.00 90.94 74 ARG A O 1
ATOM 576 N N . ALA A 1 75 ? 11.894 5.334 -6.980 1.00 92.69 75 ALA A N 1
ATOM 577 C CA . ALA A 1 75 ? 12.495 5.245 -8.308 1.00 92.69 75 ALA A CA 1
ATOM 578 C C . ALA A 1 75 ? 12.562 3.793 -8.821 1.00 92.69 75 ALA A C 1
ATOM 580 O O . ALA A 1 75 ? 12.340 3.539 -10.002 1.00 92.69 75 ALA A O 1
ATOM 581 N N . GLY A 1 76 ? 12.826 2.825 -7.939 1.00 96.12 76 GLY A N 1
ATOM 582 C CA . GLY A 1 76 ? 12.799 1.402 -8.272 1.00 96.12 76 GLY A CA 1
ATOM 583 C C . GLY A 1 76 ? 11.399 0.902 -8.644 1.00 96.12 76 GLY A C 1
ATOM 584 O O . GLY A 1 76 ? 11.263 0.148 -9.607 1.00 96.12 76 GLY A O 1
ATOM 585 N N . CYS A 1 77 ? 10.354 1.367 -7.953 1.00 96.75 77 CYS A N 1
ATOM 586 C CA . CYS A 1 77 ? 8.967 1.072 -8.316 1.00 96.75 77 CYS A CA 1
ATOM 587 C C . CYS A 1 77 ? 8.585 1.686 -9.671 1.00 96.75 77 CYS A C 1
ATOM 589 O O . CYS A 1 77 ? 8.004 0.999 -10.509 1.00 96.75 77 CYS A O 1
ATOM 591 N N . GLU A 1 78 ? 8.955 2.949 -9.911 1.00 96.56 78 GLU A N 1
ATOM 592 C CA . GLU A 1 78 ? 8.731 3.649 -11.187 1.00 96.56 78 GLU A CA 1
ATOM 593 C C . GLU A 1 78 ? 9.457 2.939 -12.345 1.00 96.56 78 GLU A C 1
ATOM 595 O O . GLU A 1 78 ? 8.869 2.703 -13.402 1.00 96.56 78 GLU A O 1
ATOM 600 N N . LYS A 1 79 ? 10.706 2.500 -12.127 1.00 97.94 79 LYS A N 1
ATOM 601 C CA . LYS A 1 79 ? 11.453 1.671 -13.084 1.00 97.94 79 LYS A CA 1
ATOM 602 C C . LYS A 1 79 ? 10.737 0.347 -13.366 1.00 97.94 79 LYS A C 1
ATOM 604 O O . LYS A 1 79 ? 10.642 -0.050 -14.524 1.00 97.94 79 LYS A O 1
ATOM 609 N N . GLY A 1 80 ? 10.230 -0.328 -12.333 1.00 98.12 80 GLY A N 1
ATOM 610 C CA . GLY A 1 80 ? 9.469 -1.571 -12.483 1.00 98.12 80 GLY A CA 1
ATOM 611 C C . GLY A 1 80 ? 8.209 -1.395 -13.326 1.00 98.12 80 GLY A C 1
ATOM 612 O O . GLY A 1 80 ? 7.980 -2.179 -14.244 1.00 98.12 80 GLY A O 1
ATOM 613 N N . ALA A 1 81 ? 7.442 -0.332 -13.076 1.00 98.19 81 ALA A N 1
ATOM 614 C CA . ALA A 1 81 ? 6.247 -0.007 -13.851 1.00 98.19 81 ALA A CA 1
ATOM 615 C C . ALA A 1 81 ? 6.591 0.237 -15.332 1.00 98.19 81 ALA A C 1
ATOM 617 O O . ALA A 1 81 ? 5.990 -0.371 -16.220 1.00 98.19 81 ALA A O 1
ATOM 618 N N . ALA A 1 82 ? 7.646 1.017 -15.595 1.00 98.12 82 ALA A N 1
ATOM 619 C CA . ALA A 1 82 ? 8.125 1.289 -16.948 1.00 98.12 82 ALA A CA 1
ATOM 620 C C . ALA A 1 82 ? 8.572 0.018 -17.696 1.00 98.12 82 ALA A C 1
ATOM 622 O O . ALA A 1 82 ? 8.200 -0.175 -18.852 1.00 98.12 82 ALA A O 1
ATOM 623 N N . LEU A 1 83 ? 9.334 -0.871 -17.047 1.00 98.19 83 LEU A N 1
ATOM 624 C CA . LEU A 1 83 ? 9.782 -2.140 -17.644 1.00 98.19 83 LEU A CA 1
ATOM 625 C C . LEU A 1 83 ? 8.616 -3.092 -17.950 1.00 98.19 83 LEU A C 1
ATOM 627 O O . LEU A 1 83 ? 8.654 -3.840 -18.929 1.00 98.19 83 LEU A O 1
ATOM 631 N N . LEU A 1 84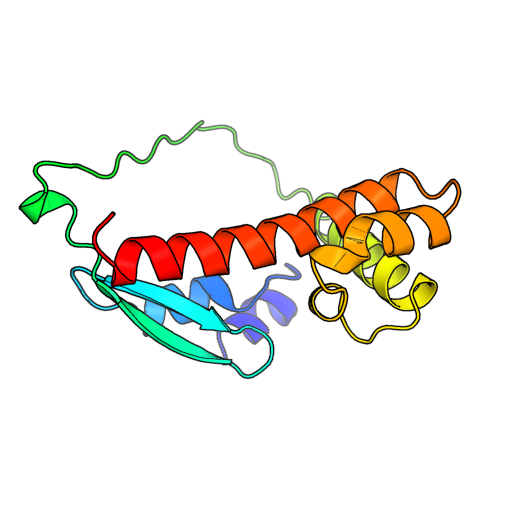 ? 7.572 -3.063 -17.124 1.00 98.19 84 LEU A N 1
ATOM 632 C CA . LEU A 1 84 ? 6.379 -3.887 -17.302 1.00 98.19 84 LEU A CA 1
ATOM 633 C C . LEU A 1 84 ? 5.360 -3.274 -18.267 1.00 98.19 84 LEU A C 1
ATOM 635 O O . LEU A 1 84 ? 4.483 -4.005 -18.735 1.00 98.19 84 LEU A O 1
ATOM 639 N N . 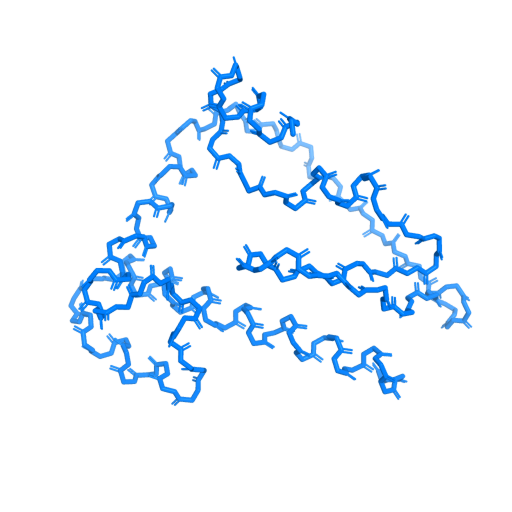GLY A 1 85 ? 5.514 -1.997 -18.626 1.00 98.00 85 GLY A N 1
ATOM 640 C CA . GLY A 1 85 ? 4.600 -1.276 -19.509 1.00 98.00 85 GLY A CA 1
ATOM 641 C C . GLY A 1 85 ? 3.254 -0.974 -18.851 1.00 98.00 85 GLY A C 1
ATOM 642 O O . GLY A 1 85 ? 2.230 -1.056 -19.522 1.00 98.00 85 GLY A O 1
ATOM 643 N N . VAL A 1 86 ? 3.258 -0.685 -17.547 1.00 98.12 86 VAL A N 1
ATOM 644 C CA . VAL A 1 86 ? 2.068 -0.335 -16.757 1.00 98.12 86 VAL A CA 1
ATOM 645 C C . VAL A 1 86 ? 2.221 1.055 -16.140 1.00 98.12 86 VAL A C 1
ATOM 647 O O . VAL A 1 86 ? 3.346 1.506 -15.919 1.00 98.12 86 VAL A O 1
ATOM 650 N N . ASP A 1 87 ? 1.107 1.724 -15.841 1.00 96.00 87 ASP A N 1
ATOM 651 C CA . ASP A 1 87 ? 1.126 3.077 -15.268 1.00 96.00 87 ASP A CA 1
ATOM 652 C C . ASP A 1 87 ? 1.556 3.064 -13.794 1.00 96.00 87 ASP A C 1
ATOM 654 O O . ASP A 1 87 ? 2.337 3.909 -13.352 1.00 96.00 87 ASP A O 1
ATOM 658 N N . ALA A 1 88 ? 1.087 2.076 -13.028 1.00 95.31 88 ALA A N 1
ATOM 659 C CA . ALA A 1 88 ? 1.511 1.831 -11.657 1.00 95.31 88 ALA A CA 1
ATOM 660 C C . ALA A 1 88 ? 1.691 0.331 -11.400 1.00 95.31 88 ALA A C 1
ATOM 662 O O . ALA A 1 88 ? 1.058 -0.510 -12.030 1.00 95.31 88 ALA A O 1
ATOM 663 N N . LEU A 1 89 ? 2.515 -0.027 -10.411 1.00 97.75 89 LEU A N 1
ATOM 664 C CA . LEU A 1 89 ? 2.721 -1.437 -10.051 1.00 97.75 89 LEU A CA 1
ATOM 665 C C . LEU A 1 89 ? 1.436 -2.151 -9.613 1.00 97.75 89 LEU A C 1
ATOM 667 O O . LEU A 1 89 ? 1.322 -3.352 -9.826 1.00 97.75 89 LEU A O 1
ATOM 671 N N . ARG A 1 90 ? 0.455 -1.410 -9.086 1.00 95.88 90 ARG A N 1
ATOM 672 C CA . ARG A 1 90 ? -0.885 -1.920 -8.762 1.00 95.88 90 ARG A CA 1
ATOM 673 C C . ARG A 1 90 ? -1.658 -2.454 -9.977 1.00 95.88 90 ARG A C 1
ATOM 675 O O . ARG A 1 90 ? -2.597 -3.221 -9.814 1.00 95.88 90 ARG A O 1
ATOM 682 N N . ASP A 1 91 ? -1.289 -2.065 -11.199 1.00 97.50 91 ASP A N 1
ATOM 683 C CA . ASP A 1 91 ? -1.904 -2.600 -12.424 1.00 97.50 91 ASP A CA 1
ATOM 684 C C . ASP A 1 91 ? -1.413 -4.009 -12.781 1.00 97.50 91 ASP A C 1
ATOM 686 O O . ASP A 1 91 ? -1.927 -4.626 -13.713 1.00 97.50 91 ASP A O 1
ATOM 690 N N . VAL A 1 92 ? -0.417 -4.533 -12.062 1.00 98.25 92 VAL A N 1
ATOM 691 C CA . VAL A 1 92 ? -0.010 -5.932 -12.175 1.00 98.25 92 VAL A CA 1
ATOM 692 C C . VAL A 1 92 ? -0.955 -6.769 -11.310 1.00 98.25 92 VAL A C 1
ATOM 694 O O . VAL A 1 92 ? -0.933 -6.627 -10.086 1.00 98.25 92 VAL A O 1
ATOM 697 N N . PRO A 1 93 ? -1.772 -7.656 -11.901 1.00 97.31 93 PRO A N 1
ATOM 698 C CA . PRO A 1 93 ? -2.669 -8.488 -11.119 1.00 97.31 93 PRO A CA 1
ATOM 699 C C . PRO A 1 93 ? -1.866 -9.540 -10.342 1.00 97.31 93 PRO A C 1
ATOM 701 O O . PRO A 1 93 ? -0.831 -10.025 -10.809 1.00 97.31 93 PRO A O 1
ATOM 704 N N . TYR A 1 94 ? -2.341 -9.893 -9.146 1.00 98.06 94 TYR A N 1
ATOM 705 C CA . TYR A 1 94 ? -1.641 -10.813 -8.244 1.00 98.06 94 TYR A CA 1
ATOM 706 C C . TYR A 1 94 ? -1.382 -12.191 -8.873 1.00 98.06 94 TYR A C 1
ATOM 708 O O . TYR A 1 94 ? -0.286 -12.735 -8.753 1.00 98.06 94 TYR A O 1
ATOM 716 N N . ASP A 1 95 ? -2.361 -12.732 -9.599 1.00 97.94 95 ASP A N 1
ATOM 717 C CA . ASP A 1 95 ? -2.250 -14.003 -10.327 1.00 97.94 95 ASP A CA 1
ATOM 718 C C . ASP A 1 95 ? -1.259 -13.946 -11.506 1.00 97.94 95 ASP A C 1
ATOM 720 O O . ASP A 1 95 ? -0.693 -14.966 -11.897 1.00 97.94 95 ASP A O 1
ATOM 724 N N . GLY A 1 96 ? -0.996 -12.751 -12.038 1.00 97.69 96 GLY A N 1
ATOM 725 C CA . GLY A 1 96 ? -0.001 -12.479 -13.074 1.00 97.69 96 GLY A CA 1
ATOM 726 C C . GLY A 1 96 ? 1.391 -12.129 -12.543 1.00 97.69 96 GLY A C 1
ATOM 727 O O . GLY A 1 96 ? 2.284 -11.840 -13.346 1.00 97.69 96 GLY A O 1
ATOM 728 N N . LEU A 1 97 ? 1.604 -12.139 -11.222 1.00 98.38 97 LEU A N 1
ATOM 729 C CA . LEU A 1 97 ? 2.844 -11.657 -10.615 1.00 98.38 97 LEU A CA 1
ATOM 730 C C . LEU A 1 97 ? 4.074 -12.440 -11.085 1.00 98.38 97 LEU A C 1
ATOM 732 O O . LEU A 1 97 ? 5.071 -11.826 -11.453 1.00 98.38 97 LEU A O 1
ATOM 736 N N . ASP A 1 98 ? 4.027 -13.771 -11.111 1.00 98.19 98 ASP A N 1
ATOM 737 C CA . ASP A 1 98 ? 5.202 -14.569 -11.489 1.00 98.19 98 ASP A CA 1
ATOM 738 C C . ASP A 1 98 ? 5.637 -14.287 -12.935 1.00 98.19 98 ASP A C 1
ATOM 740 O O . ASP A 1 98 ? 6.818 -14.038 -13.187 1.00 98.19 98 ASP A O 1
ATOM 744 N N . ALA A 1 99 ? 4.680 -14.183 -13.862 1.00 98.25 99 ALA A N 1
ATOM 745 C CA . ALA A 1 99 ? 4.947 -13.807 -15.250 1.00 98.25 99 ALA A CA 1
ATOM 746 C C . ALA A 1 99 ? 5.490 -12.370 -15.370 1.00 98.25 99 ALA A C 1
ATOM 748 O O . ALA A 1 99 ? 6.398 -12.102 -16.160 1.00 98.25 99 ALA A O 1
ATOM 749 N N . ALA A 1 100 ? 4.970 -11.428 -14.576 1.00 97.88 100 ALA A N 1
ATOM 750 C CA . ALA A 1 100 ? 5.509 -10.072 -14.522 1.00 97.88 100 ALA A CA 1
ATOM 751 C C . ALA A 1 100 ? 6.962 -10.074 -14.025 1.00 97.88 100 ALA A C 1
ATOM 753 O O . ALA A 1 100 ? 7.824 -9.431 -14.621 1.00 97.88 100 ALA A O 1
ATOM 754 N N . LEU A 1 101 ? 7.270 -10.846 -12.983 1.00 98.31 101 LEU A N 1
ATOM 755 C CA . LEU A 1 101 ? 8.629 -10.950 -12.467 1.00 98.31 101 LEU A CA 1
ATOM 756 C C . LEU A 1 101 ? 9.575 -11.573 -13.494 1.00 98.31 101 LEU A C 1
ATOM 758 O O . LEU A 1 101 ? 10.680 -11.069 -13.655 1.00 98.31 101 LEU A O 1
ATOM 762 N N . GLU A 1 102 ? 9.178 -12.610 -14.229 1.00 97.81 102 GLU A N 1
ATOM 763 C CA . GLU A 1 102 ? 9.990 -13.175 -15.320 1.00 97.81 102 GLU A CA 1
ATOM 764 C C . GLU A 1 102 ? 10.382 -12.124 -16.370 1.00 97.81 102 GLU A C 1
ATOM 766 O O . GLU A 1 102 ? 11.548 -12.052 -16.761 1.00 97.81 102 GLU A O 1
ATOM 771 N N . ARG A 1 103 ? 9.454 -11.235 -16.751 1.00 97.62 103 ARG A N 1
ATOM 772 C CA . ARG A 1 103 ? 9.711 -10.148 -17.715 1.00 97.62 103 ARG A CA 1
ATOM 773 C C . ARG A 1 103 ? 10.758 -9.133 -17.250 1.00 97.62 103 ARG A C 1
ATOM 775 O O . ARG A 1 103 ? 11.344 -8.459 -18.092 1.00 97.62 103 ARG A O 1
ATOM 782 N N . LEU A 1 104 ? 11.002 -9.014 -15.944 1.00 97.12 104 LEU A N 1
ATOM 783 C CA . LEU A 1 104 ? 12.015 -8.108 -15.388 1.00 97.12 104 LEU A CA 1
ATOM 784 C C . LEU A 1 104 ? 13.450 -8.652 -15.510 1.00 97.12 104 LEU A C 1
ATOM 786 O O . LEU A 1 104 ? 14.394 -7.917 -15.226 1.00 97.12 104 LEU A O 1
ATOM 790 N N . GLY A 1 105 ? 13.641 -9.913 -15.919 1.00 94.38 105 GLY A N 1
ATOM 791 C CA . GLY A 1 105 ? 14.972 -10.497 -16.111 1.00 94.38 105 GLY A CA 1
ATOM 792 C C . GLY A 1 105 ? 15.834 -10.440 -14.845 1.00 94.38 105 GLY A C 1
ATOM 793 O O . GLY A 1 105 ? 15.366 -10.824 -13.772 1.00 94.38 105 GLY A O 1
ATOM 794 N N . ASP A 1 106 ? 17.065 -9.935 -14.974 1.00 94.81 106 ASP A N 1
ATOM 795 C CA . ASP A 1 106 ? 18.085 -9.880 -13.910 1.00 94.81 106 ASP A CA 1
ATOM 796 C C . ASP A 1 106 ? 17.985 -8.638 -12.992 1.00 94.81 106 ASP A C 1
ATOM 798 O O . ASP A 1 106 ? 18.875 -8.372 -12.183 1.00 94.81 106 ASP A O 1
ATOM 802 N N . GLU A 1 107 ? 16.903 -7.860 -13.085 1.00 95.81 107 GLU A N 1
ATOM 803 C CA . GLU A 1 107 ? 16.668 -6.651 -12.280 1.00 95.81 107 GLU A CA 1
ATOM 804 C C . GLU A 1 107 ? 16.250 -6.987 -10.832 1.00 95.81 107 GLU A C 1
ATOM 806 O O . GLU A 1 107 ? 15.146 -6.673 -10.391 1.00 95.81 107 GLU A O 1
ATOM 811 N N . GLU A 1 108 ? 17.118 -7.656 -10.070 1.00 96.38 108 GLU A N 1
ATOM 812 C CA . GLU A 1 108 ? 16.793 -8.254 -8.764 1.00 96.38 108 GLU A CA 1
ATOM 813 C C . GLU A 1 108 ? 16.200 -7.264 -7.746 1.00 96.38 108 GLU A C 1
ATOM 815 O O . GLU A 1 108 ? 15.230 -7.583 -7.056 1.00 96.38 108 GLU A O 1
ATOM 820 N N . GLU A 1 109 ? 16.727 -6.040 -7.661 1.00 96.00 109 GLU A N 1
ATOM 821 C CA . GLU A 1 109 ? 16.171 -5.015 -6.766 1.00 96.00 109 GLU A CA 1
ATOM 822 C C . GLU A 1 109 ? 14.759 -4.587 -7.189 1.00 96.00 109 GLU A C 1
ATOM 824 O O . GLU A 1 109 ? 13.865 -4.475 -6.350 1.00 96.00 109 GLU A O 1
ATOM 829 N N . VAL A 1 110 ? 14.528 -4.417 -8.493 1.00 97.94 110 VAL A N 1
ATOM 830 C CA . VAL A 1 110 ? 13.212 -4.060 -9.040 1.00 97.94 110 VAL A CA 1
ATOM 831 C C . VAL A 1 110 ? 12.227 -5.207 -8.834 1.00 97.94 110 VAL A C 1
ATOM 833 O O . VAL A 1 110 ? 11.111 -4.976 -8.380 1.00 97.94 110 VAL A O 1
ATOM 836 N N . ARG A 1 111 ? 12.643 -6.457 -9.076 1.00 98.44 111 ARG A N 1
ATOM 837 C CA . ARG A 1 111 ? 11.824 -7.656 -8.834 1.00 98.44 111 ARG A CA 1
ATOM 838 C C . ARG A 1 111 ? 11.334 -7.725 -7.393 1.00 98.44 111 ARG A C 1
ATOM 840 O O . ARG A 1 111 ? 10.172 -8.049 -7.162 1.00 98.44 111 ARG A O 1
ATOM 847 N N . ARG A 1 112 ? 12.193 -7.404 -6.420 1.00 98.19 112 ARG A N 1
ATOM 848 C CA . ARG A 1 112 ? 11.815 -7.371 -4.996 1.00 98.19 112 ARG A CA 1
ATOM 849 C C . ARG A 1 112 ? 10.769 -6.303 -4.707 1.00 98.19 112 ARG A C 1
ATOM 851 O O . ARG A 1 112 ? 9.820 -6.587 -3.983 1.00 98.19 112 ARG A O 1
ATOM 858 N N . LEU A 1 113 ? 10.919 -5.113 -5.286 1.00 98.19 113 LEU A N 1
ATOM 859 C CA . LEU A 1 113 ? 9.959 -4.019 -5.124 1.00 98.19 113 LEU A CA 1
ATOM 860 C C . LEU A 1 113 ? 8.612 -4.343 -5.777 1.00 98.19 113 LEU A C 1
ATOM 862 O O . LEU A 1 113 ? 7.582 -4.188 -5.130 1.00 98.19 113 LEU A O 1
ATOM 866 N N . VAL A 1 114 ? 8.615 -4.862 -7.009 1.00 98.50 114 VAL A N 1
ATOM 867 C CA . VAL A 1 114 ? 7.394 -5.292 -7.710 1.00 98.50 114 VAL A CA 1
ATOM 868 C C . VAL A 1 114 ? 6.682 -6.388 -6.933 1.00 98.50 114 VAL A C 1
ATOM 870 O O . VAL A 1 114 ? 5.491 -6.261 -6.665 1.00 98.50 114 VAL A O 1
ATOM 873 N N . ARG A 1 115 ? 7.414 -7.425 -6.504 1.00 98.56 115 ARG A N 1
ATOM 874 C CA . ARG A 1 115 ? 6.849 -8.489 -5.670 1.00 98.56 115 ARG A CA 1
ATOM 875 C C . ARG A 1 115 ? 6.213 -7.907 -4.418 1.00 98.56 115 ARG A C 1
ATOM 877 O O . ARG A 1 115 ? 5.065 -8.222 -4.144 1.00 98.56 115 ARG A O 1
ATOM 884 N N . HIS A 1 116 ? 6.940 -7.064 -3.686 1.00 98.38 116 HIS A N 1
ATOM 885 C CA . HIS A 1 116 ? 6.430 -6.463 -2.462 1.00 98.38 116 HIS A CA 1
ATOM 886 C C . HIS A 1 116 ? 5.127 -5.703 -2.709 1.00 98.38 11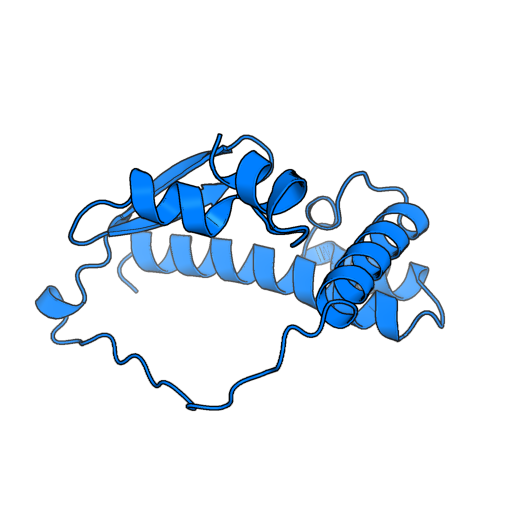6 HIS A C 1
ATOM 888 O O . HIS A 1 116 ? 4.132 -6.056 -2.089 1.00 9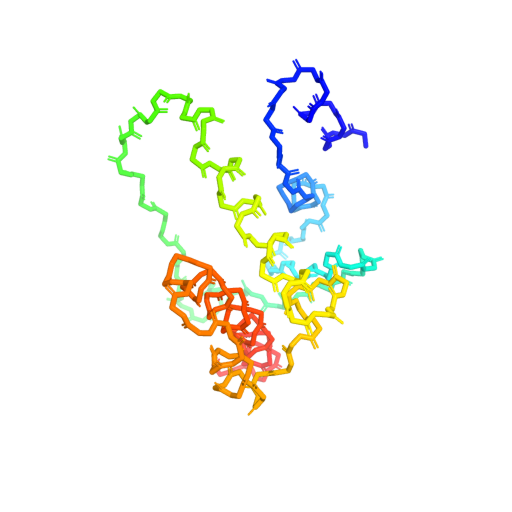8.38 116 HIS A O 1
ATOM 894 N N . VAL A 1 117 ? 5.113 -4.744 -3.640 1.00 98.00 117 VAL A N 1
ATOM 895 C CA . VAL A 1 117 ? 3.934 -3.902 -3.895 1.00 98.00 117 VAL A CA 1
ATOM 896 C C . VAL A 1 117 ? 2.722 -4.742 -4.291 1.00 98.00 117 VAL A C 1
ATOM 898 O O . VAL A 1 117 ? 1.680 -4.620 -3.662 1.00 98.00 117 VAL A O 1
ATOM 901 N N . VAL A 1 118 ? 2.868 -5.657 -5.254 1.00 98.56 118 VAL A N 1
ATOM 902 C CA . VAL A 1 118 ? 1.740 -6.477 -5.729 1.00 98.56 118 VAL A CA 1
ATOM 903 C C . VAL A 1 118 ? 1.214 -7.406 -4.633 1.00 98.56 118 VAL A C 1
ATOM 905 O O . VAL A 1 118 ? 0.006 -7.562 -4.475 1.00 98.56 118 VAL A O 1
ATOM 908 N N . THR A 1 119 ? 2.105 -8.022 -3.846 1.00 98.50 119 THR A N 1
ATOM 909 C CA . THR A 1 119 ? 1.670 -8.888 -2.737 1.00 98.50 119 THR A CA 1
ATOM 910 C C . THR A 1 119 ? 1.076 -8.111 -1.570 1.00 98.50 119 THR A C 1
ATOM 912 O O . THR A 1 119 ? 0.273 -8.669 -0.832 1.00 98.50 119 THR A O 1
ATOM 915 N N . GLU A 1 120 ? 1.483 -6.860 -1.367 1.00 98.38 120 GLU A N 1
ATOM 916 C CA . GLU A 1 120 ? 0.972 -6.045 -0.269 1.00 98.38 120 GLU A CA 1
ATOM 917 C C . GLU A 1 120 ? -0.390 -5.442 -0.615 1.00 98.38 120 GLU A C 1
ATOM 919 O O . GLU A 1 120 ? -1.279 -5.471 0.231 1.00 98.38 120 GLU A O 1
ATOM 924 N N . ASP A 1 121 ? -0.602 -5.015 -1.864 1.00 97.56 121 ASP A N 1
ATOM 925 C CA . ASP A 1 121 ? -1.923 -4.600 -2.349 1.00 97.56 121 ASP A CA 1
ATOM 926 C C . ASP A 1 121 ? -2.947 -5.745 -2.197 1.00 97.56 121 ASP A C 1
ATOM 928 O O . ASP A 1 121 ? -4.031 -5.533 -1.654 1.00 97.56 121 ASP A O 1
ATOM 932 N N . GLU A 1 122 ? -2.591 -6.984 -2.575 1.00 98.12 122 GLU A N 1
ATOM 933 C CA . GLU A 1 122 ? -3.455 -8.161 -2.349 1.00 98.12 122 GLU A CA 1
ATOM 934 C C . GLU A 1 122 ? -3.694 -8.431 -0.861 1.00 98.12 122 GLU A C 1
ATOM 936 O O . GLU A 1 122 ? -4.829 -8.684 -0.450 1.00 98.12 122 GLU A O 1
ATOM 941 N N . ARG A 1 123 ? -2.647 -8.339 -0.032 1.00 98.31 123 ARG A N 1
ATOM 942 C CA . ARG A 1 123 ? -2.760 -8.574 1.410 1.00 98.31 123 ARG A CA 1
ATOM 943 C C . ARG A 1 123 ? -3.726 -7.591 2.058 1.00 98.31 123 ARG A C 1
ATOM 945 O O . ARG A 1 123 ? -4.488 -8.000 2.932 1.00 98.31 123 ARG A O 1
ATOM 952 N N . VAL A 1 124 ? -3.700 -6.323 1.653 1.00 97.44 124 VAL A N 1
ATOM 953 C CA . VAL A 1 124 ? -4.614 -5.298 2.170 1.00 97.44 124 VAL A CA 1
ATOM 954 C C . VAL A 1 124 ? -6.057 -5.628 1.790 1.00 97.44 124 VAL A C 1
ATOM 956 O O . VAL A 1 124 ? -6.908 -5.662 2.677 1.00 97.44 124 VAL A O 1
ATOM 959 N N . GLU A 1 125 ? -6.335 -5.946 0.523 1.00 96.88 125 GLU A N 1
ATOM 960 C CA . GLU A 1 125 ? -7.681 -6.351 0.075 1.00 96.88 125 GLU A CA 1
ATOM 961 C C . GLU A 1 125 ? -8.186 -7.588 0.835 1.00 96.88 125 GLU A C 1
ATOM 963 O O . GLU A 1 125 ? -9.345 -7.662 1.259 1.00 96.88 125 GLU A O 1
ATOM 968 N N . ARG A 1 126 ? -7.292 -8.550 1.088 1.00 98.00 126 ARG A N 1
ATOM 969 C CA . ARG A 1 126 ? -7.601 -9.739 1.881 1.00 98.00 126 ARG A CA 1
ATOM 970 C C . ARG A 1 126 ? -7.903 -9.403 3.341 1.00 98.00 126 ARG A C 1
ATOM 972 O O . ARG A 1 126 ? -8.860 -9.946 3.884 1.00 98.00 126 ARG A O 1
ATOM 979 N N . VAL A 1 127 ? -7.121 -8.530 3.978 1.00 97.25 127 VAL A N 1
ATOM 980 C CA . VAL A 1 127 ? -7.381 -8.079 5.357 1.00 97.25 127 VAL A CA 1
ATOM 981 C C . VAL A 1 127 ? -8.736 -7.388 5.447 1.00 97.25 127 VAL A C 1
ATOM 983 O O . VAL A 1 127 ? -9.502 -7.690 6.355 1.00 97.25 127 VAL A O 1
ATOM 986 N N . VAL A 1 128 ? -9.069 -6.516 4.493 1.00 96.94 128 VAL A N 1
ATOM 987 C CA . VAL A 1 128 ? -10.381 -5.858 4.462 1.00 96.94 128 VAL A CA 1
ATOM 988 C C . VAL A 1 128 ? -11.505 -6.882 4.349 1.00 96.94 128 VAL A C 1
ATOM 990 O O . VAL A 1 128 ? -12.453 -6.822 5.125 1.00 96.94 128 VAL A O 1
ATOM 993 N N . SER A 1 129 ? -11.366 -7.852 3.445 1.00 96.69 129 SER A N 1
ATOM 994 C CA . SER A 1 129 ? -12.367 -8.909 3.265 1.00 96.69 129 SER A CA 1
ATOM 995 C C . SER A 1 129 ? -12.581 -9.730 4.543 1.00 96.69 129 SER A C 1
ATOM 997 O O . SER A 1 129 ? -13.720 -10.026 4.895 1.00 96.69 129 SER A O 1
ATOM 999 N N . LEU A 1 130 ? -11.499 -10.077 5.254 1.00 96.25 130 LEU A N 1
ATOM 1000 C CA . LEU A 1 130 ? -11.567 -10.817 6.520 1.00 96.25 130 LEU A CA 1
ATOM 1001 C C . LEU A 1 130 ? -12.283 -10.004 7.605 1.00 96.25 130 LEU A C 1
ATOM 1003 O O . LEU A 1 130 ? -13.241 -10.498 8.199 1.00 96.25 130 LEU A O 1
ATOM 1007 N N . LEU A 1 131 ? -11.903 -8.733 7.774 1.00 94.56 131 LEU A N 1
ATOM 1008 C CA . LEU A 1 131 ? -12.534 -7.824 8.735 1.00 94.56 131 LEU A CA 1
ATOM 1009 C C . LEU A 1 131 ? -14.028 -7.618 8.452 1.00 94.56 131 LEU A C 1
ATOM 1011 O O . LEU A 1 131 ? -14.835 -7.626 9.377 1.00 94.56 131 LEU A O 1
ATOM 1015 N N . GLU A 1 132 ? -14.419 -7.478 7.184 1.00 91.88 132 GLU A N 1
ATOM 1016 C CA . GLU A 1 132 ? -15.830 -7.354 6.792 1.00 91.88 132 GLU A CA 1
ATOM 1017 C C . GLU A 1 132 ? -16.626 -8.644 7.046 1.00 91.88 132 GLU A C 1
ATOM 1019 O O . GLU A 1 132 ? -17.830 -8.586 7.301 1.00 91.88 132 GLU A O 1
ATOM 1024 N N . SER A 1 133 ? -15.965 -9.804 7.001 1.00 93.25 133 SER A N 1
ATOM 1025 C CA . SER A 1 133 ? -16.578 -11.104 7.296 1.00 93.25 133 SER A CA 1
ATOM 1026 C C . SER A 1 133 ? -16.561 -11.497 8.778 1.00 93.25 133 SER A C 1
ATOM 1028 O O . SER A 1 133 ? -17.268 -12.434 9.151 1.00 93.25 133 SER A O 1
ATOM 1030 N N . GLY A 1 134 ? -15.807 -10.776 9.615 1.00 87.62 134 GLY A N 1
ATOM 1031 C CA . GLY A 1 134 ? -15.648 -11.063 11.043 1.00 87.62 134 GLY A CA 1
ATOM 1032 C C . GLY A 1 134 ? -14.771 -12.282 11.360 1.00 87.62 134 GLY A C 1
ATOM 1033 O O . GLY A 1 134 ? -15.029 -12.939 12.367 1.00 87.62 134 GLY A O 1
ATOM 1034 N N . ASP A 1 135 ? -13.794 -12.600 10.501 1.00 83.12 135 ASP A N 1
ATOM 1035 C CA . ASP A 1 135 ? -12.798 -13.680 10.689 1.00 83.12 135 ASP A CA 1
ATOM 1036 C C . ASP A 1 135 ? -11.459 -13.132 11.219 1.00 83.12 135 ASP A C 1
ATOM 1038 O O . ASP A 1 135 ? -10.969 -12.119 10.659 1.00 83.12 135 ASP A O 1
#

Sequence (135 aa):
LCQRAENVYVGAPVGIMDQTASACCEEGHALFLDTRDLSQRQIPFDLAAEGMRLLVVDTRVKHSHSEGEYGKRRAGCEKGAALLGVDALRDVPYDGLDAALERLGDEEEVRRLVRHVVTEDERVERVVSLLESGD

Foldseek 3Di:
DVQCCCCPVVVANDACPVVCCVVPADPQWDWDADSVVRDIDTFGHNQVVVVHDDDDDDPPDDDPPPSPPVVVLVVLQVVLCVLLVHPGLCVQALVCLVVSLVSCPPSVSSNVSSNVVNVVVVVSVVVSVCSNVVD